Protein AF-A0A9D3AKH3-F1 (afdb_monomer_lite)

pLDDT: mean 88.47, std 10.04, range [43.12, 98.31]

Radius of gyration: 14.35 Å; chains: 1; bounding box: 35×26×37 Å

Secondary structure (DSSP, 8-state):
---HHHHHHHHHHHHHPBPGGG---HHHHHIIIIII--S--SSPPPHHHHHHHHHHHHHHSSS--EEEEE-TTS-HHHHHHTS---TTEEEEEE-TTSSHHHHHHHHHHHH-TT--EEEE-SSEEEEETT-SS-SEEEEB---

Foldseek 3Di:
DQDPQLVVVVVVLVVQADELVPDPDPVVNCCQPVQQADDDDPDDDDVVVSQVSVQVDLCPDPQNADEAEDDPPHQLVVSVVVFDLDQRYKYKYAQCRRDPNSVVSVVVLLVDPQWQEWECANRIIMTGRNHPDGRDYHSHHHD

Sequence (143 aa):
MMGLSYLWSYLYYLTGARSEYYVHSPFVYSLMTECLKKKRRLVPESRDRLFARIQDYLSSSDFPSELYRILPGEPIEEAFRRIPRREDTAVFIDSPHQSLKREAQWNALCADPQVILTIDLFRVGLAFPSHPMSKEHFCLRYF

Structure (mm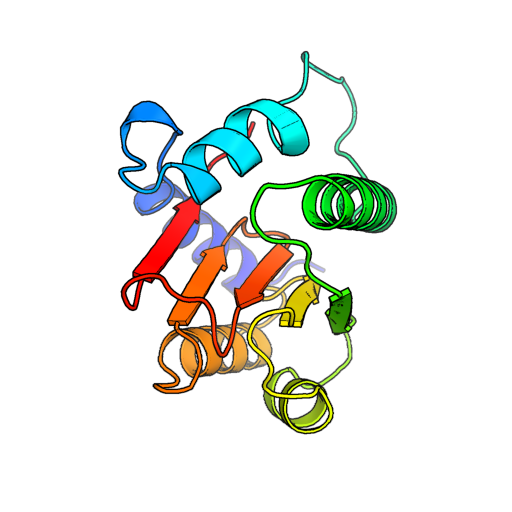CIF, N/CA/C/O backbone):
data_AF-A0A9D3AKH3-F1
#
_entry.id   AF-A0A9D3AKH3-F1
#
loop_
_atom_site.group_PDB
_atom_site.id
_atom_site.type_symbol
_atom_site.label_atom_id
_atom_site.label_alt_id
_atom_site.label_comp_id
_atom_site.label_asym_id
_atom_site.label_entity_id
_atom_site.label_seq_id
_atom_site.pdbx_PDB_ins_code
_atom_site.Cartn_x
_atom_site.Cartn_y
_atom_site.Cartn_z
_atom_site.occupancy
_atom_site.B_iso_or_equiv
_atom_site.auth_seq_id
_atom_site.auth_comp_id
_atom_site.auth_asym_id
_atom_site.auth_atom_id
_atom_site.pdbx_PDB_model_num
ATOM 1 N N . MET A 1 1 ? -6.837 9.253 20.713 1.00 43.12 1 MET A N 1
ATOM 2 C CA . MET A 1 1 ? -6.292 8.206 21.606 1.00 43.12 1 MET A CA 1
ATOM 3 C C . MET A 1 1 ? -6.116 6.931 20.797 1.00 43.12 1 MET A C 1
ATOM 5 O O . MET A 1 1 ? -7.046 6.568 20.090 1.00 43.12 1 MET A O 1
ATOM 9 N N . MET A 1 2 ? -4.937 6.303 20.832 1.00 60.69 2 MET A N 1
ATOM 10 C CA . MET A 1 2 ? -4.722 4.980 20.224 1.00 60.69 2 MET A CA 1
ATOM 11 C C . MET A 1 2 ? -5.555 3.949 20.994 1.00 60.69 2 MET A C 1
ATOM 13 O O . MET A 1 2 ? -5.409 3.832 22.207 1.00 60.69 2 MET A O 1
ATOM 17 N N . GLY A 1 3 ? -6.479 3.276 20.306 1.00 79.00 3 GLY A N 1
ATOM 18 C CA . GLY A 1 3 ? -7.338 2.254 20.904 1.00 79.00 3 GLY A CA 1
ATOM 19 C C . GLY A 1 3 ? -6.588 0.943 21.138 1.00 79.00 3 GLY A C 1
ATOM 20 O O . GLY A 1 3 ? -5.584 0.672 20.483 1.00 79.00 3 GLY A O 1
ATOM 21 N N . LEU A 1 4 ? -7.106 0.109 22.042 1.00 82.94 4 LEU A N 1
ATOM 22 C CA . LEU A 1 4 ? -6.545 -1.212 22.348 1.00 82.94 4 LEU A CA 1
ATOM 23 C C . LEU A 1 4 ? -6.414 -2.091 21.090 1.00 82.94 4 LEU A C 1
ATOM 25 O O . LEU A 1 4 ? -5.443 -2.825 20.950 1.00 82.94 4 LEU A O 1
ATOM 29 N N . SER A 1 5 ? -7.352 -1.958 20.147 1.00 81.12 5 SER A N 1
ATOM 30 C CA . SER A 1 5 ? -7.311 -2.639 18.849 1.00 81.12 5 SER A CA 1
ATOM 31 C C . SER A 1 5 ? -6.037 -2.334 18.064 1.00 81.12 5 SER A C 1
ATOM 33 O O . SER A 1 5 ? -5.378 -3.262 17.628 1.00 81.12 5 SER A O 1
ATOM 35 N N . TYR A 1 6 ? -5.628 -1.066 17.968 1.00 84.69 6 TYR A N 1
ATOM 36 C CA . TYR A 1 6 ? -4.416 -0.664 17.246 1.00 84.69 6 TYR A CA 1
ATOM 37 C C . TYR A 1 6 ? -3.151 -1.313 17.825 1.00 84.69 6 TYR A C 1
ATOM 39 O O . TYR A 1 6 ? -2.242 -1.691 17.087 1.00 84.69 6 TYR A O 1
ATOM 47 N N . LEU A 1 7 ? -3.086 -1.446 19.155 1.00 85.25 7 LEU A N 1
ATOM 48 C CA . LEU A 1 7 ? -1.977 -2.128 19.820 1.00 85.25 7 LEU A CA 1
ATOM 49 C C . LEU A 1 7 ? -1.970 -3.622 19.481 1.00 85.25 7 LEU A C 1
ATOM 51 O O . LEU A 1 7 ? -0.909 -4.168 19.194 1.00 85.25 7 LEU A O 1
ATOM 55 N N . TRP A 1 8 ? -3.136 -4.269 19.468 1.00 84.88 8 TRP A N 1
ATOM 56 C CA . TRP A 1 8 ? -3.254 -5.669 19.063 1.00 84.88 8 TRP A CA 1
ATOM 57 C C . TRP A 1 8 ? -2.868 -5.888 17.599 1.00 84.88 8 TRP A C 1
ATOM 59 O O . TRP A 1 8 ? -2.078 -6.791 17.332 1.00 84.88 8 TRP A O 1
ATOM 69 N N . SER A 1 9 ? -3.320 -5.036 16.675 1.00 81.00 9 SER A N 1
ATOM 70 C CA . SER A 1 9 ? -2.915 -5.096 15.263 1.00 81.00 9 SER A CA 1
ATOM 71 C C . SER A 1 9 ? -1.405 -4.908 15.122 1.00 81.00 9 SER A C 1
ATOM 73 O O . SER A 1 9 ? -0.768 -5.586 14.323 1.00 81.00 9 SER A O 1
ATOM 75 N N . TYR A 1 10 ? -0.798 -4.042 15.944 1.00 86.50 10 TYR A N 1
ATOM 76 C CA . TYR A 1 10 ? 0.655 -3.875 15.966 1.00 86.50 10 TYR A CA 1
ATOM 77 C C . TYR A 1 10 ? 1.382 -5.126 16.463 1.00 86.50 10 TYR A C 1
ATOM 79 O O . TYR A 1 10 ? 2.350 -5.561 15.844 1.00 86.50 10 TYR A O 1
ATOM 87 N N . LEU A 1 11 ? 0.918 -5.728 17.560 1.00 84.38 11 LEU A N 1
ATOM 88 C CA . LEU A 1 11 ? 1.494 -6.969 18.077 1.00 84.38 11 LEU A CA 1
ATOM 89 C C . LEU A 1 11 ? 1.368 -8.108 17.061 1.00 84.38 11 LEU A C 1
ATOM 91 O O . LEU A 1 11 ? 2.331 -8.842 16.861 1.00 84.38 11 LEU A O 1
ATOM 95 N N . TYR A 1 12 ? 0.222 -8.224 16.386 1.00 82.94 12 TYR A N 1
ATOM 96 C CA . TYR A 1 12 ? 0.016 -9.201 15.319 1.00 82.94 12 TYR A CA 1
ATOM 97 C C . TYR A 1 12 ? 0.941 -8.942 14.123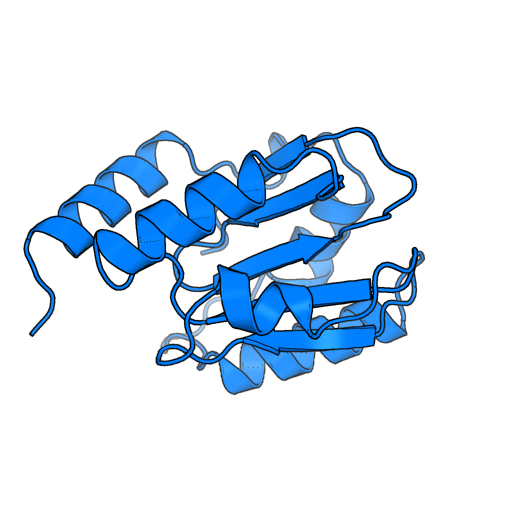 1.00 82.94 12 TYR A C 1
ATOM 99 O O . TYR A 1 12 ? 1.625 -9.852 13.664 1.00 82.94 12 TYR A O 1
ATOM 107 N N . TYR A 1 13 ? 1.053 -7.689 13.677 1.00 86.12 13 TYR A N 1
ATOM 108 C CA . TYR A 1 13 ? 2.010 -7.286 12.646 1.00 86.12 13 TYR A CA 1
ATOM 109 C C . TYR A 1 13 ? 3.441 -7.723 12.996 1.00 86.12 13 TYR A C 1
ATOM 111 O O . TYR A 1 13 ? 4.135 -8.287 12.152 1.00 86.12 13 TYR A O 1
ATOM 119 N N . LEU A 1 14 ? 3.881 -7.542 14.247 1.00 83.50 14 LEU A N 1
ATOM 120 C CA . LEU A 1 14 ? 5.236 -7.905 14.671 1.00 83.50 14 LEU A CA 1
ATOM 121 C C . LEU A 1 14 ? 5.543 -9.406 14.569 1.00 83.50 14 LEU A C 1
ATOM 123 O O . LEU A 1 14 ? 6.714 -9.752 14.415 1.00 83.50 14 LEU A O 1
ATOM 127 N N . THR A 1 15 ? 4.545 -10.291 14.650 1.00 76.44 15 THR A N 1
ATOM 128 C CA . THR A 1 15 ? 4.775 -11.741 14.503 1.00 76.44 15 THR A CA 1
ATOM 129 C C . THR A 1 15 ? 4.916 -12.162 13.039 1.00 76.44 15 THR A C 1
ATOM 131 O O . THR A 1 15 ? 5.616 -13.133 12.749 1.00 76.44 15 THR A O 1
ATOM 134 N N . GLY A 1 16 ? 4.290 -11.426 12.115 1.00 76.25 16 GLY A N 1
ATOM 135 C CA . GLY A 1 16 ? 4.318 -11.705 10.677 1.00 76.25 16 GLY A CA 1
ATOM 136 C C . GLY A 1 16 ? 5.391 -10.945 9.893 1.00 76.25 16 GLY A C 1
ATOM 137 O O . 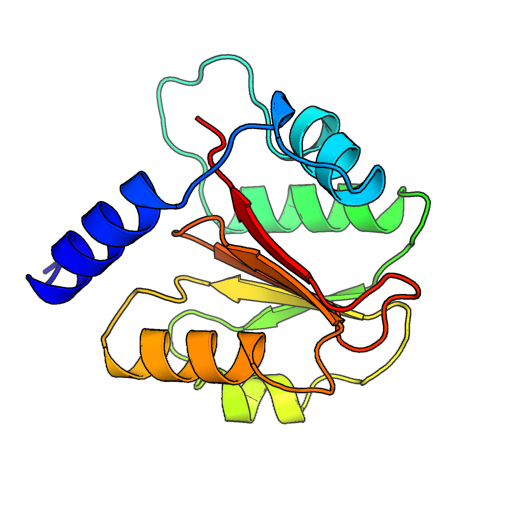GLY A 1 16 ? 5.818 -11.425 8.843 1.00 76.25 16 GLY A O 1
ATOM 138 N N . ALA A 1 17 ? 5.838 -9.784 10.382 1.00 80.38 17 ALA A N 1
ATOM 139 C CA . ALA A 1 17 ? 6.702 -8.879 9.631 1.00 80.38 17 ALA A CA 1
ATOM 140 C C . ALA A 1 17 ? 8.107 -9.459 9.395 1.00 80.38 17 ALA A C 1
ATOM 142 O O . ALA A 1 17 ? 8.858 -9.747 10.332 1.00 80.38 17 ALA A O 1
ATOM 143 N N . ARG A 1 18 ? 8.486 -9.596 8.122 1.00 83.75 18 ARG A N 1
ATOM 144 C CA . ARG A 1 18 ? 9.769 -10.157 7.682 1.00 83.75 18 ARG A CA 1
ATOM 145 C C . ARG A 1 18 ? 10.766 -9.070 7.282 1.00 83.75 18 ARG A C 1
ATOM 147 O O . ARG A 1 18 ? 10.383 -7.980 6.861 1.00 83.75 18 ARG A O 1
ATOM 154 N N . SER A 1 19 ? 12.055 -9.369 7.436 1.00 79.69 19 SER A N 1
ATOM 155 C CA . SER A 1 19 ? 13.140 -8.555 6.875 1.00 79.69 19 SER A CA 1
ATOM 156 C C . SER A 1 19 ? 13.419 -8.942 5.422 1.00 79.69 19 SER A C 1
ATOM 158 O O . SER A 1 19 ? 12.954 -9.974 4.940 1.00 79.69 19 SER A O 1
ATOM 160 N N . GLU A 1 20 ? 14.234 -8.138 4.743 1.00 75.94 20 GLU A N 1
ATOM 161 C CA . GLU A 1 20 ? 14.628 -8.318 3.343 1.00 75.94 20 GLU A CA 1
ATOM 162 C C . GLU A 1 20 ? 15.223 -9.699 3.029 1.00 75.94 20 GLU A C 1
ATOM 164 O O . GLU A 1 20 ? 15.080 -10.184 1.915 1.00 75.94 20 GLU A O 1
ATOM 169 N N . TYR A 1 21 ? 15.839 -10.367 4.009 1.00 75.25 21 TYR A N 1
ATOM 170 C CA . TYR A 1 21 ? 16.458 -11.686 3.829 1.00 75.25 21 TYR A CA 1
ATOM 171 C C . TYR A 1 21 ? 15.450 -12.817 3.571 1.00 75.25 21 TYR A C 1
ATOM 173 O O . TYR A 1 21 ? 15.848 -13.908 3.177 1.00 75.25 21 TYR A O 1
ATOM 181 N N . TYR A 1 22 ? 14.160 -12.568 3.806 1.00 78.38 22 TYR A N 1
ATOM 182 C CA . TYR A 1 22 ? 13.069 -13.526 3.596 1.00 78.38 22 TYR A CA 1
ATOM 183 C C . TYR A 1 22 ? 12.179 -13.142 2.409 1.00 78.38 22 TYR A C 1
ATOM 185 O O . TYR A 1 22 ? 11.142 -13.762 2.183 1.00 78.38 22 TYR A O 1
ATOM 193 N N . VAL A 1 23 ? 12.548 -12.089 1.680 1.00 83.19 23 VAL A N 1
ATOM 194 C CA . VAL A 1 23 ? 11.809 -11.617 0.515 1.00 83.19 23 VAL A CA 1
ATOM 195 C C . VAL A 1 23 ? 12.365 -12.305 -0.726 1.00 83.19 23 VAL A C 1
ATOM 197 O O . VAL A 1 23 ? 13.527 -12.124 -1.075 1.00 83.19 23 VAL A O 1
ATOM 200 N N . HIS A 1 24 ? 11.520 -13.081 -1.404 1.00 84.75 24 HIS A N 1
ATOM 201 C CA . HIS A 1 24 ? 11.885 -13.790 -2.636 1.00 84.75 24 HIS A CA 1
ATOM 202 C C . HIS A 1 24 ? 11.554 -13.008 -3.917 1.00 84.75 24 HIS A C 1
ATOM 204 O O . HIS A 1 24 ? 11.957 -13.421 -5.000 1.00 84.75 24 HIS A O 1
ATOM 210 N N . SER A 1 25 ? 10.855 -11.874 -3.803 1.00 88.12 25 SER A N 1
ATOM 211 C CA . SER A 1 25 ? 10.571 -10.980 -4.928 1.00 88.12 25 SER A CA 1
ATOM 212 C C . SER A 1 25 ? 11.717 -9.973 -5.119 1.00 88.12 25 SER A C 1
ATOM 214 O O . SER A 1 25 ? 11.962 -9.172 -4.209 1.00 88.12 25 SER A O 1
ATOM 216 N N . PRO A 1 26 ? 12.395 -9.952 -6.287 1.00 90.06 26 PRO A N 1
ATOM 217 C CA . PRO A 1 26 ? 13.448 -8.977 -6.578 1.00 90.06 26 PRO A CA 1
ATOM 218 C C . PRO A 1 26 ? 12.972 -7.529 -6.439 1.00 90.06 26 PRO A C 1
ATOM 220 O O . PRO A 1 26 ? 13.667 -6.722 -5.831 1.00 90.06 26 PRO A O 1
ATOM 223 N N . PHE A 1 27 ? 11.755 -7.232 -6.910 1.00 90.88 27 PHE A N 1
ATOM 224 C CA . PHE A 1 27 ? 11.137 -5.910 -6.786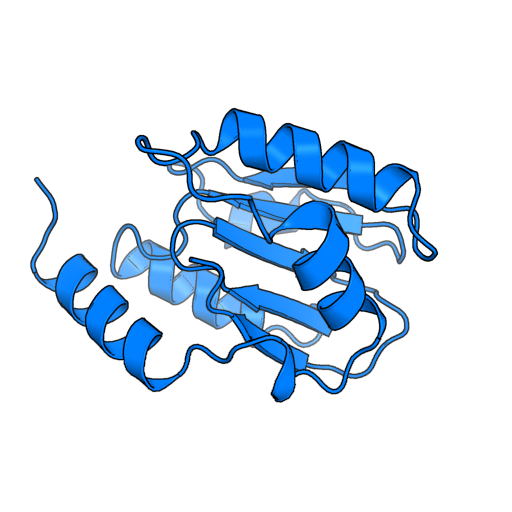 1.00 90.88 27 PHE A CA 1
ATOM 225 C C . PHE A 1 27 ? 10.929 -5.499 -5.325 1.00 90.88 27 PHE A C 1
ATOM 227 O O . PHE A 1 27 ? 11.262 -4.385 -4.919 1.00 90.88 27 PHE A O 1
ATOM 234 N N . VAL A 1 28 ? 10.379 -6.396 -4.501 1.00 91.31 28 VAL A N 1
ATOM 235 C CA . VAL A 1 28 ? 10.151 -6.088 -3.083 1.00 91.31 28 VAL A CA 1
ATOM 236 C C . VAL A 1 28 ? 11.487 -5.935 -2.354 1.00 91.31 28 VAL A C 1
ATOM 238 O O . VAL A 1 28 ? 11.622 -5.054 -1.504 1.00 91.31 28 VAL A O 1
ATOM 241 N N . TYR A 1 29 ? 12.494 -6.735 -2.712 1.00 91.19 29 TYR A N 1
ATOM 242 C CA . TYR A 1 29 ? 13.841 -6.612 -2.164 1.00 91.19 29 TYR A CA 1
ATOM 243 C C . TYR A 1 29 ? 14.470 -5.253 -2.504 1.00 91.19 29 TYR A C 1
ATOM 245 O O . TYR A 1 29 ? 14.909 -4.564 -1.582 1.00 91.19 29 TYR A O 1
ATOM 253 N N . SER A 1 30 ? 14.456 -4.824 -3.773 1.00 91.62 30 SER A N 1
ATOM 254 C CA . SER A 1 30 ? 14.983 -3.515 -4.194 1.00 91.62 30 SER A CA 1
ATOM 255 C C . SER A 1 30 ? 14.218 -2.356 -3.554 1.00 91.62 30 SER A C 1
ATOM 257 O O . SER A 1 30 ? 14.830 -1.424 -3.032 1.00 91.62 30 SER A O 1
ATOM 259 N N . LEU A 1 31 ? 12.884 -2.438 -3.472 1.00 92.06 31 LEU A N 1
ATOM 260 C CA . LEU A 1 31 ? 12.072 -1.454 -2.751 1.00 92.06 31 LEU A CA 1
ATOM 261 C C . LEU A 1 31 ? 12.522 -1.350 -1.288 1.00 92.06 31 LEU A C 1
ATOM 263 O O . LEU A 1 31 ? 12.691 -0.248 -0.756 1.00 92.06 31 LEU A O 1
ATOM 267 N N . MET A 1 32 ? 12.743 -2.486 -0.621 1.00 90.38 32 MET A N 1
ATOM 268 C CA . MET A 1 32 ? 13.214 -2.498 0.759 1.00 90.38 32 MET A CA 1
ATOM 269 C C . MET A 1 32 ? 14.599 -1.874 0.903 1.00 90.38 32 MET A C 1
ATOM 271 O O . MET A 1 32 ? 14.796 -1.050 1.796 1.00 90.38 32 MET A O 1
ATOM 275 N N . THR A 1 33 ? 15.565 -2.267 0.079 1.00 89.75 33 THR A N 1
ATOM 276 C CA . THR A 1 33 ? 16.970 -1.877 0.247 1.00 89.75 33 THR A CA 1
ATOM 277 C C . THR A 1 33 ? 17.269 -0.462 -0.224 1.00 89.75 33 THR A C 1
ATOM 279 O O . THR A 1 33 ? 18.060 0.225 0.424 1.00 89.75 33 THR A O 1
ATOM 282 N N . GLU A 1 34 ? 16.626 -0.012 -1.296 1.00 90.00 34 GLU A N 1
ATOM 283 C CA . GLU A 1 34 ? 16.916 1.265 -1.952 1.00 90.00 34 GLU A CA 1
ATOM 284 C C . GLU A 1 34 ? 15.961 2.374 -1.501 1.00 90.00 34 GLU A C 1
ATOM 286 O O . GLU A 1 34 ? 16.379 3.519 -1.308 1.00 90.00 34 GLU A O 1
ATOM 291 N N . CYS A 1 35 ? 14.687 2.042 -1.253 1.00 90.44 35 CYS A N 1
ATOM 292 C CA . CYS A 1 35 ? 13.676 3.021 -0.858 1.00 90.44 35 CYS A CA 1
ATOM 293 C C . CYS A 1 35 ? 13.315 2.962 0.631 1.00 90.44 35 CYS A C 1
ATOM 295 O O . CYS A 1 35 ? 13.198 4.005 1.270 1.00 90.44 35 CYS A O 1
ATOM 297 N N . LEU A 1 36 ? 13.103 1.801 1.246 1.00 89.00 36 LEU A N 1
ATOM 298 C CA . LEU A 1 36 ? 12.574 1.768 2.620 1.00 89.00 36 LEU A CA 1
ATOM 299 C C . LEU A 1 36 ? 13.675 1.875 3.679 1.00 89.00 36 LEU A C 1
ATOM 301 O O . LEU A 1 36 ? 13.550 2.676 4.613 1.00 89.00 36 LEU A O 1
ATOM 305 N N . LYS A 1 37 ? 14.778 1.137 3.526 1.00 83.62 37 LYS A N 1
ATOM 306 C CA . LYS A 1 37 ? 15.905 1.157 4.463 1.00 83.62 37 LYS A CA 1
ATOM 307 C C . LYS A 1 37 ? 16.487 2.563 4.591 1.00 83.62 37 LYS A C 1
ATOM 309 O O . LYS A 1 37 ? 16.775 3.255 3.617 1.00 83.62 37 LYS A O 1
ATOM 314 N N . LYS A 1 38 ? 16.701 2.988 5.835 1.00 67.12 38 LYS A N 1
ATOM 315 C CA . LYS A 1 38 ? 17.350 4.258 6.171 1.00 67.12 38 LYS A CA 1
ATOM 316 C C . LYS A 1 38 ? 18.514 4.035 7.123 1.00 67.12 38 LYS A C 1
ATOM 318 O O . LYS A 1 38 ? 18.431 3.231 8.044 1.00 67.12 38 LYS A O 1
ATOM 323 N N . LYS A 1 39 ? 19.570 4.840 6.957 1.00 56.81 39 LYS A N 1
ATOM 324 C CA . LYS A 1 39 ? 20.571 5.065 8.014 1.00 56.81 39 LYS A CA 1
ATOM 325 C C . LYS A 1 39 ? 19.849 5.624 9.250 1.00 56.81 39 LYS A C 1
ATOM 327 O O . LYS A 1 39 ? 19.031 6.532 9.089 1.00 56.81 39 LYS A O 1
ATOM 332 N N . ARG A 1 40 ? 20.127 5.070 10.443 1.00 56.62 40 ARG A N 1
ATOM 333 C CA . ARG A 1 40 ? 19.470 5.397 11.732 1.00 56.62 40 ARG A CA 1
ATOM 334 C C . ARG A 1 40 ? 19.165 6.894 11.840 1.00 56.62 40 ARG A C 1
ATOM 336 O O . ARG A 1 40 ? 20.080 7.711 11.917 1.00 56.62 40 ARG A O 1
ATOM 343 N N . ARG A 1 41 ? 17.878 7.250 11.860 1.00 61.84 41 ARG A N 1
ATOM 344 C CA . ARG A 1 41 ? 17.407 8.606 12.176 1.00 61.84 41 ARG A CA 1
ATOM 345 C C . ARG A 1 41 ? 16.762 8.596 13.556 1.00 61.84 41 ARG A C 1
ATOM 347 O O . ARG A 1 41 ? 16.066 7.651 13.902 1.00 61.84 41 ARG A O 1
ATOM 354 N N . LEU A 1 42 ? 16.981 9.666 14.315 1.00 61.75 42 LEU A N 1
ATOM 355 C CA . LEU A 1 42 ? 16.440 9.834 15.669 1.00 61.75 42 LEU A CA 1
ATOM 356 C C . LEU A 1 42 ? 14.914 10.035 15.692 1.00 61.75 42 LEU A C 1
ATOM 358 O O . LEU A 1 42 ? 14.288 9.815 16.721 1.00 61.75 42 LEU A O 1
ATOM 362 N N . VAL A 1 43 ? 14.316 10.452 14.568 1.00 72.19 43 VAL A N 1
ATOM 363 C CA . VAL A 1 43 ? 12.889 10.790 14.470 1.00 72.19 43 VAL A CA 1
ATOM 364 C C . VAL A 1 43 ? 12.220 9.955 13.373 1.00 72.19 43 VAL A C 1
ATOM 366 O O . VAL A 1 43 ? 12.758 9.894 12.258 1.00 72.19 43 VAL A O 1
ATOM 369 N N . PRO A 1 44 ? 11.040 9.358 13.640 1.00 73.44 44 PRO A N 1
ATOM 370 C CA . PRO A 1 44 ? 10.249 8.680 12.621 1.00 73.44 44 PRO A CA 1
ATOM 371 C C . PRO A 1 44 ? 9.927 9.593 11.433 1.00 73.44 44 PRO A C 1
ATOM 373 O O . PRO A 1 44 ? 9.589 10.769 11.579 1.00 73.44 44 PRO A O 1
ATOM 376 N N . GLU A 1 45 ? 10.005 9.046 10.225 1.00 85.25 45 GLU A N 1
ATOM 377 C CA . GLU A 1 45 ? 9.586 9.757 9.020 1.00 85.25 45 GLU A CA 1
ATOM 378 C C . GLU A 1 45 ? 8.060 10.003 9.005 1.00 85.25 45 GLU A C 1
ATOM 380 O O . GLU A 1 45 ? 7.272 9.193 9.510 1.00 85.25 45 GLU A O 1
ATOM 385 N N . SER A 1 46 ? 7.649 11.144 8.431 1.00 91.06 46 SER A N 1
ATOM 386 C CA . SER A 1 46 ? 6.247 11.437 8.132 1.00 91.06 46 SER A CA 1
ATOM 387 C C . SER A 1 46 ? 5.798 10.661 6.896 1.00 91.06 46 SER A C 1
ATOM 389 O O . SER A 1 46 ? 6.584 10.427 5.979 1.00 91.06 46 SER A O 1
ATOM 391 N N . ARG A 1 47 ? 4.515 10.294 6.843 1.00 92.19 47 ARG A N 1
ATOM 392 C CA . ARG A 1 47 ? 3.962 9.532 5.712 1.00 92.19 47 ARG A CA 1
ATOM 393 C C . ARG A 1 47 ? 4.065 10.289 4.393 1.00 92.19 47 ARG A C 1
ATOM 395 O O . ARG A 1 47 ? 4.322 9.654 3.389 1.00 92.19 47 ARG A O 1
ATOM 402 N N . ASP A 1 48 ? 3.995 11.618 4.408 1.00 94.38 48 ASP A N 1
ATOM 403 C CA . ASP A 1 48 ? 4.149 12.427 3.190 1.00 94.38 48 ASP A CA 1
ATOM 404 C C . ASP A 1 48 ? 5.557 12.328 2.597 1.00 94.38 48 ASP A C 1
ATOM 406 O O . ASP A 1 48 ? 5.716 12.213 1.387 1.00 94.38 48 ASP A O 1
ATOM 410 N N . ARG A 1 49 ? 6.595 12.303 3.446 1.00 93.19 49 ARG A N 1
ATOM 411 C CA . ARG A 1 49 ? 7.967 12.089 2.968 1.00 93.19 49 ARG A CA 1
ATOM 412 C C . ARG A 1 49 ? 8.174 10.660 2.477 1.00 93.19 49 ARG A C 1
ATOM 414 O O . ARG A 1 49 ? 8.880 10.459 1.497 1.00 93.19 49 ARG A O 1
ATOM 421 N N . LEU A 1 50 ? 7.563 9.678 3.142 1.00 93.44 50 LEU A N 1
ATOM 422 C CA . LEU A 1 50 ? 7.600 8.294 2.675 1.00 93.44 50 LEU A CA 1
ATOM 423 C C . LEU A 1 50 ? 6.882 8.141 1.327 1.00 93.44 50 LEU A C 1
ATOM 425 O O . LEU A 1 50 ? 7.419 7.494 0.439 1.00 93.44 50 LEU A O 1
ATOM 429 N N . PHE A 1 51 ? 5.720 8.774 1.169 1.00 95.94 51 PHE A N 1
ATOM 430 C CA . PHE A 1 51 ? 4.964 8.821 -0.078 1.00 95.94 51 PHE A CA 1
ATOM 431 C C . PHE A 1 51 ? 5.813 9.395 -1.211 1.00 95.94 51 PHE A C 1
ATOM 433 O O . PHE A 1 51 ? 5.978 8.724 -2.220 1.00 95.94 51 PHE A O 1
ATOM 440 N N . ALA A 1 52 ? 6.428 10.567 -1.008 1.00 95.12 52 ALA A N 1
ATOM 441 C CA . ALA A 1 52 ? 7.296 11.187 -2.010 1.00 95.12 52 ALA A CA 1
ATOM 442 C C . ALA A 1 52 ? 8.448 10.259 -2.428 1.00 95.12 52 ALA A C 1
ATOM 444 O O . ALA A 1 52 ? 8.679 10.053 -3.609 1.00 95.12 52 ALA A O 1
ATOM 445 N N . ARG A 1 53 ? 9.114 9.607 -1.466 1.00 93.75 53 ARG A N 1
ATOM 446 C CA . ARG A 1 53 ? 10.207 8.668 -1.768 1.00 93.75 53 ARG A CA 1
ATOM 447 C C . ARG A 1 53 ? 9.747 7.443 -2.549 1.00 93.75 53 ARG A C 1
ATOM 449 O O . ARG A 1 53 ? 10.458 7.006 -3.443 1.00 93.75 53 ARG A O 1
ATOM 456 N N . ILE A 1 54 ? 8.599 6.873 -2.186 1.00 95.19 54 ILE A N 1
ATOM 457 C CA . ILE A 1 54 ? 8.043 5.719 -2.899 1.00 95.19 54 ILE A CA 1
ATOM 458 C C . ILE A 1 54 ? 7.609 6.144 -4.300 1.00 95.19 54 ILE A C 1
ATOM 460 O O . ILE A 1 54 ? 7.858 5.408 -5.243 1.00 95.19 54 ILE A O 1
ATOM 464 N N . GLN A 1 55 ? 7.029 7.333 -4.458 1.00 96.44 55 GLN A N 1
ATOM 465 C CA . GLN A 1 55 ? 6.689 7.885 -5.766 1.00 96.44 55 GLN A CA 1
ATOM 466 C C . GLN A 1 55 ? 7.938 8.062 -6.642 1.00 96.44 55 GLN A C 1
ATOM 468 O O . GLN A 1 55 ? 7.941 7.610 -7.786 1.00 96.44 55 GLN A O 1
ATOM 473 N N . ASP A 1 56 ? 9.002 8.656 -6.096 1.00 95.06 56 ASP A N 1
ATOM 474 C CA . ASP A 1 56 ? 10.276 8.842 -6.797 1.00 95.06 56 ASP A CA 1
ATOM 475 C C . ASP A 1 56 ? 10.890 7.493 -7.193 1.00 95.06 56 ASP A C 1
ATOM 477 O O . ASP A 1 56 ? 11.281 7.310 -8.342 1.00 95.06 56 ASP A O 1
ATOM 481 N N . TYR A 1 57 ? 10.926 6.533 -6.260 1.00 95.00 57 TYR A N 1
ATOM 482 C CA . TYR A 1 57 ? 11.433 5.180 -6.499 1.00 95.00 57 TYR A CA 1
ATOM 483 C C . TYR A 1 57 ? 10.642 4.459 -7.588 1.00 95.00 57 TYR A C 1
ATOM 485 O O . TYR A 1 57 ? 11.229 3.926 -8.522 1.00 95.00 57 TYR A O 1
ATOM 493 N N . LEU A 1 58 ? 9.311 4.444 -7.488 1.00 94.88 58 LEU A N 1
ATOM 494 C CA . LEU A 1 58 ? 8.469 3.760 -8.463 1.00 94.88 58 LEU A CA 1
ATOM 495 C C . LEU A 1 58 ? 8.644 4.368 -9.850 1.00 94.88 58 LEU A C 1
ATOM 497 O O . LEU A 1 58 ? 8.751 3.611 -10.804 1.00 94.88 58 LEU A O 1
ATOM 501 N N . SER A 1 59 ? 8.760 5.695 -9.958 1.00 93.56 59 SER A N 1
ATOM 502 C CA . SER A 1 59 ? 8.944 6.394 -11.238 1.00 93.56 59 SER A CA 1
ATOM 503 C C . SER A 1 59 ? 10.251 6.036 -11.957 1.00 93.56 59 SER A C 1
ATOM 505 O O . SER A 1 59 ? 10.318 6.167 -13.177 1.00 93.56 59 SER A O 1
ATOM 507 N N . SER A 1 60 ? 11.283 5.602 -11.227 1.00 90.25 60 SER A N 1
ATOM 508 C CA . SER A 1 60 ? 12.593 5.222 -11.778 1.00 90.25 60 SER A CA 1
ATOM 509 C C . SER A 1 60 ? 12.908 3.726 -11.689 1.00 90.25 60 SER A C 1
ATOM 511 O O . SER A 1 60 ? 13.994 3.315 -12.097 1.00 90.25 60 SER A O 1
ATOM 513 N N . SER A 1 61 ? 11.989 2.919 -11.153 1.00 88.25 61 SER A N 1
ATOM 514 C CA . SER A 1 61 ? 12.163 1.472 -11.008 1.00 88.25 61 SER A CA 1
ATOM 515 C C . SER A 1 61 ? 11.983 0.725 -12.332 1.00 88.25 61 SER A C 1
ATOM 517 O O . SER A 1 61 ? 11.472 1.276 -13.306 1.00 88.25 61 SER A O 1
ATOM 519 N N . ASP A 1 62 ? 12.316 -0.568 -12.333 1.00 81.81 62 ASP A N 1
ATOM 520 C CA . ASP A 1 62 ? 12.060 -1.476 -13.463 1.00 81.81 62 ASP A CA 1
ATOM 521 C C . ASP A 1 62 ? 10.563 -1.606 -13.809 1.00 81.81 62 ASP A C 1
ATOM 523 O O . ASP A 1 62 ? 10.214 -2.033 -14.909 1.00 81.81 62 ASP A O 1
ATOM 527 N N . PHE A 1 63 ? 9.675 -1.201 -12.891 1.00 82.62 63 PHE A N 1
ATOM 528 C CA . PHE A 1 63 ? 8.226 -1.173 -13.082 1.00 82.62 63 PHE A CA 1
ATOM 529 C C . PHE A 1 63 ? 7.652 0.222 -12.779 1.00 82.62 63 PHE A C 1
ATOM 531 O O . PHE A 1 63 ? 7.037 0.422 -11.721 1.00 82.62 63 PHE A O 1
ATOM 538 N N . PRO A 1 64 ? 7.828 1.197 -13.695 1.00 86.75 64 PRO A N 1
ATOM 539 C CA . PRO A 1 64 ? 7.287 2.539 -13.540 1.00 86.75 64 PRO A CA 1
ATOM 540 C C . PRO A 1 64 ? 5.801 2.504 -13.208 1.00 86.75 64 PRO A C 1
ATOM 542 O O . PRO A 1 64 ? 5.006 1.939 -13.956 1.00 86.75 64 PRO A O 1
ATOM 545 N N . SER A 1 65 ? 5.440 3.076 -12.061 1.00 91.69 65 SER A N 1
ATOM 546 C CA . SER A 1 65 ? 4.065 3.047 -11.569 1.00 91.69 65 SER A CA 1
ATOM 547 C C . SER A 1 65 ? 3.591 4.432 -11.141 1.00 91.69 65 SER A C 1
ATOM 549 O O . SER A 1 65 ? 4.269 5.134 -10.388 1.00 91.69 65 SER A O 1
ATOM 551 N N . GLU A 1 66 ? 2.393 4.806 -11.574 1.00 95.62 66 GLU A N 1
ATOM 552 C CA . GLU A 1 66 ? 1.656 5.965 -11.089 1.00 95.62 66 GLU A CA 1
ATOM 553 C C . GLU A 1 66 ? 1.126 5.669 -9.679 1.00 95.62 66 GLU A C 1
ATOM 555 O O . GLU A 1 66 ? 0.359 4.724 -9.466 1.00 95.62 66 GLU A O 1
ATOM 560 N N . LEU A 1 67 ? 1.564 6.466 -8.698 1.00 97.38 67 LEU A N 1
ATOM 561 C CA . LEU A 1 67 ? 1.224 6.259 -7.294 1.00 97.38 67 LEU A CA 1
ATOM 562 C C . LEU A 1 67 ? 0.001 7.086 -6.881 1.00 97.38 67 LEU A C 1
ATOM 564 O O . LEU A 1 67 ? 0.078 8.300 -6.692 1.00 97.38 67 LEU A O 1
ATOM 568 N N . TYR A 1 68 ? -1.115 6.406 -6.648 1.00 97.94 68 TYR A N 1
ATOM 569 C CA . TYR A 1 68 ? -2.330 6.984 -6.079 1.00 97.94 68 TYR A CA 1
ATOM 570 C C . TYR A 1 68 ? -2.299 6.915 -4.552 1.00 97.94 68 TYR A C 1
ATOM 572 O O . TYR A 1 68 ? -1.708 6.001 -3.982 1.00 97.94 68 TYR A O 1
ATOM 580 N N . ARG A 1 69 ? -2.964 7.845 -3.860 1.00 98.12 69 ARG A N 1
ATOM 581 C CA . ARG A 1 69 ? -3.001 7.881 -2.390 1.00 98.12 69 ARG A CA 1
ATOM 582 C C . ARG A 1 69 ? -4.426 7.803 -1.857 1.00 98.12 69 ARG A C 1
ATOM 584 O O . ARG A 1 69 ? -5.276 8.575 -2.280 1.00 98.12 69 ARG A O 1
ATOM 591 N N . ILE A 1 70 ? -4.647 6.922 -0.885 1.00 98.19 70 ILE A N 1
ATOM 592 C CA . ILE A 1 70 ? -5.872 6.844 -0.082 1.00 98.19 70 ILE A CA 1
ATOM 593 C C . ILE A 1 70 ? -5.558 7.389 1.310 1.00 98.19 70 ILE A C 1
ATOM 595 O O . ILE A 1 70 ? -4.732 6.823 2.034 1.00 98.19 70 ILE A O 1
ATOM 599 N N . LEU A 1 71 ? -6.217 8.478 1.702 1.00 97.06 71 LEU A N 1
ATOM 600 C CA . LEU A 1 71 ? -5.970 9.175 2.965 1.00 97.06 71 LEU A CA 1
ATOM 601 C C . LEU A 1 71 ? -6.574 8.425 4.174 1.00 97.06 71 LEU A C 1
ATOM 603 O O . LEU A 1 71 ? -7.473 7.594 4.005 1.00 97.06 71 LEU A O 1
ATOM 607 N N . PRO A 1 72 ? -6.135 8.711 5.423 1.00 91.94 72 PRO A N 1
ATOM 608 C CA . PRO A 1 72 ? -6.586 7.982 6.618 1.00 91.94 72 PRO A CA 1
ATOM 609 C C . PRO A 1 72 ? -8.109 7.979 6.838 1.00 91.94 72 PRO A C 1
ATOM 611 O O . PRO A 1 72 ? -8.649 7.037 7.410 1.00 91.94 72 PRO A O 1
ATOM 614 N N . GLY A 1 73 ? -8.796 9.042 6.408 1.00 90.44 73 GLY A N 1
ATOM 615 C CA . GLY A 1 73 ? -10.242 9.207 6.577 1.00 90.44 73 GLY A CA 1
ATOM 616 C C . GLY A 1 73 ? -11.092 8.634 5.441 1.00 90.44 73 GLY A C 1
ATOM 617 O O . GLY A 1 73 ? -12.308 8.556 5.583 1.00 90.44 73 GLY A O 1
ATOM 618 N N . GLU A 1 74 ? -10.484 8.236 4.323 1.00 96.00 74 GLU A N 1
ATOM 619 C CA . GLU A 1 74 ? -11.219 7.723 3.165 1.00 96.00 74 GLU A CA 1
ATOM 620 C C . GLU A 1 74 ? -11.511 6.224 3.311 1.00 96.00 74 GLU A C 1
ATOM 622 O O . GLU A 1 74 ? -10.585 5.470 3.618 1.00 96.00 74 GLU A O 1
ATOM 627 N N . PRO A 1 75 ? -12.740 5.741 3.056 1.00 97.06 75 PRO A N 1
ATOM 628 C CA . PRO A 1 75 ? -13.013 4.306 3.001 1.00 97.06 75 PRO A CA 1
ATOM 629 C C . PRO A 1 75 ? -12.165 3.646 1.905 1.00 97.06 75 PRO A C 1
ATOM 631 O O . PRO A 1 75 ? -12.263 4.029 0.738 1.00 97.06 75 PRO A O 1
ATOM 634 N N . ILE A 1 76 ? -11.341 2.657 2.274 1.00 97.81 76 ILE A N 1
ATOM 635 C CA . ILE A 1 76 ? -10.342 2.072 1.358 1.00 97.81 76 ILE A CA 1
ATOM 636 C C . ILE A 1 76 ? -11.024 1.487 0.122 1.00 97.81 76 ILE A C 1
ATOM 638 O O . ILE A 1 76 ? -10.612 1.779 -0.993 1.00 97.81 76 ILE A O 1
ATOM 642 N N . GLU A 1 77 ? -12.098 0.722 0.308 1.00 95.56 77 GLU A N 1
ATOM 643 C CA . GLU A 1 77 ? -12.823 0.080 -0.793 1.00 95.56 77 GLU A CA 1
ATOM 644 C C . GLU A 1 77 ? -13.385 1.091 -1.802 1.00 95.56 77 GLU A C 1
ATOM 646 O O . GLU A 1 77 ? -13.241 0.921 -3.011 1.00 95.56 77 GLU A O 1
ATOM 651 N N . GLU A 1 78 ? -14.014 2.165 -1.320 1.00 96.69 78 GLU A N 1
ATOM 652 C CA . GLU A 1 78 ? -14.627 3.182 -2.180 1.00 96.69 78 GLU A CA 1
ATOM 653 C C . GLU A 1 78 ? -13.576 4.009 -2.917 1.00 96.69 78 GLU A C 1
ATOM 655 O O . GLU A 1 78 ? -13.753 4.326 -4.093 1.00 96.69 78 GLU A O 1
ATOM 660 N N . ALA A 1 79 ? -12.486 4.363 -2.232 1.00 97.38 79 ALA A N 1
ATOM 661 C CA . ALA A 1 79 ? -11.373 5.079 -2.838 1.00 97.38 79 ALA A CA 1
ATOM 662 C C . ALA A 1 79 ? -10.661 4.214 -3.871 1.00 97.38 79 ALA A C 1
ATOM 664 O O . ALA A 1 79 ? -10.411 4.666 -4.986 1.00 97.38 79 ALA A O 1
ATOM 665 N N . PHE A 1 80 ? -10.439 2.941 -3.551 1.00 96.69 80 PHE A N 1
ATOM 666 C CA . PHE A 1 80 ? -9.810 2.002 -4.458 1.00 96.69 80 PHE A CA 1
ATOM 667 C C . PHE A 1 80 ? -10.616 1.834 -5.747 1.00 96.69 80 PHE A C 1
ATOM 669 O O . PHE A 1 80 ? -10.015 1.844 -6.818 1.00 96.69 80 PHE A O 1
ATOM 676 N N . ARG A 1 81 ? -11.954 1.737 -5.699 1.00 95.44 81 ARG A N 1
ATOM 677 C CA . ARG A 1 81 ? -12.816 1.622 -6.903 1.00 95.44 81 ARG A CA 1
ATOM 678 C C . ARG A 1 81 ? -12.673 2.780 -7.896 1.00 95.44 81 ARG A C 1
ATOM 680 O O . ARG A 1 81 ? -12.970 2.593 -9.069 1.00 95.44 81 ARG A O 1
ATOM 687 N N . ARG A 1 82 ? -12.248 3.961 -7.439 1.00 95.62 82 ARG A N 1
ATOM 688 C CA . ARG A 1 82 ? -12.045 5.150 -8.286 1.00 95.62 82 ARG A CA 1
ATOM 689 C C . ARG A 1 82 ? -10.689 5.159 -8.997 1.00 95.62 82 ARG A C 1
ATOM 691 O O . ARG A 1 82 ? -10.491 5.963 -9.901 1.00 95.62 82 ARG A O 1
ATOM 698 N N . ILE A 1 83 ? -9.761 4.304 -8.574 1.00 95.94 83 ILE A N 1
ATOM 699 C CA . ILE A 1 83 ? -8.403 4.236 -9.118 1.00 95.94 83 ILE A CA 1
ATOM 700 C C . ILE A 1 83 ? -8.393 3.297 -10.338 1.00 95.94 83 ILE A C 1
ATOM 702 O O . ILE A 1 83 ? -8.994 2.221 -10.260 1.00 95.94 83 ILE A O 1
ATOM 706 N N . PRO A 1 84 ? -7.710 3.652 -11.445 1.00 94.06 84 PRO A N 1
ATOM 707 C CA . PRO A 1 84 ? -7.538 2.767 -12.596 1.00 94.06 84 PRO A CA 1
ATOM 708 C C . PRO A 1 84 ? -6.956 1.390 -12.232 1.00 94.06 84 PRO A C 1
ATOM 710 O O . PRO A 1 84 ? -6.293 1.212 -11.213 1.00 94.06 84 PRO A O 1
ATOM 713 N N . ARG A 1 85 ? -7.218 0.383 -13.069 1.00 90.44 85 ARG A N 1
ATOM 714 C CA . ARG A 1 85 ? -6.676 -0.980 -12.927 1.00 90.44 85 ARG A CA 1
ATOM 715 C C . ARG A 1 85 ? -5.746 -1.275 -14.093 1.00 90.44 85 ARG A C 1
ATOM 717 O O . ARG A 1 85 ? -6.105 -2.005 -15.009 1.00 90.44 85 ARG A O 1
ATOM 724 N N . ARG A 1 86 ? -4.592 -0.614 -14.092 1.00 90.75 86 ARG A N 1
ATOM 725 C CA . ARG A 1 86 ? -3.541 -0.787 -15.100 1.00 90.75 86 ARG A CA 1
ATOM 726 C C . ARG A 1 86 ? -2.314 -1.442 -14.462 1.00 90.75 86 ARG A C 1
ATOM 728 O O . ARG A 1 86 ? -2.196 -1.479 -13.235 1.00 90.75 86 ARG A O 1
ATOM 735 N N . GLU A 1 87 ? -1.412 -1.958 -15.289 1.00 88.88 87 GLU A N 1
ATOM 736 C CA . GLU A 1 87 ? -0.170 -2.602 -14.827 1.00 88.88 87 GLU A CA 1
ATOM 737 C C . GLU A 1 87 ? 0.773 -1.616 -14.124 1.00 88.88 87 GLU A C 1
ATOM 739 O O . GLU A 1 87 ? 1.465 -1.980 -13.177 1.00 88.88 87 GLU A O 1
ATOM 744 N N . ASP A 1 88 ? 0.710 -0.346 -14.526 1.00 91.81 88 ASP A N 1
ATOM 745 C CA . ASP A 1 88 ? 1.455 0.786 -13.970 1.00 91.81 88 ASP A CA 1
ATOM 746 C C . ASP A 1 88 ? 0.754 1.441 -12.768 1.00 91.81 88 ASP A C 1
ATOM 748 O O . ASP A 1 88 ? 1.062 2.569 -12.403 1.00 91.81 88 ASP A O 1
ATOM 752 N N . THR A 1 89 ? -0.244 0.798 -12.160 1.00 95.06 89 THR A N 1
ATOM 753 C CA . THR A 1 89 ? -0.944 1.374 -11.008 1.00 95.06 89 THR A CA 1
ATOM 754 C C . THR A 1 89 ? -0.310 0.903 -9.706 1.00 95.06 89 THR A C 1
ATOM 756 O O . THR A 1 89 ? -0.255 -0.295 -9.427 1.00 95.06 89 THR A O 1
ATOM 759 N N . ALA A 1 90 ? 0.060 1.851 -8.849 1.00 96.56 90 ALA A N 1
ATOM 760 C CA . ALA A 1 90 ? 0.372 1.600 -7.450 1.00 96.56 90 ALA A CA 1
ATOM 761 C C . ALA A 1 90 ? -0.544 2.435 -6.551 1.00 96.56 90 ALA A C 1
ATOM 763 O O . ALA A 1 90 ? -0.915 3.563 -6.873 1.00 96.56 90 ALA A O 1
ATOM 764 N N . VAL A 1 91 ? -0.909 1.898 -5.392 1.00 98.06 91 VAL A N 1
ATOM 765 C CA . VAL A 1 91 ? -1.760 2.588 -4.420 1.00 98.06 91 VAL A CA 1
ATOM 766 C C . VAL A 1 91 ? -1.065 2.624 -3.073 1.00 98.06 91 VAL A C 1
ATOM 768 O O . VAL A 1 91 ? -0.663 1.592 -2.552 1.00 98.06 91 VAL A O 1
ATOM 771 N N . PHE A 1 92 ? -0.962 3.814 -2.495 1.00 98.19 92 PHE A N 1
ATOM 772 C CA . PHE A 1 92 ? -0.480 4.077 -1.151 1.00 98.19 92 PHE A CA 1
ATOM 773 C C . PHE A 1 92 ? -1.671 4.274 -0.212 1.00 98.19 92 PHE A C 1
ATOM 775 O O . PHE A 1 92 ? -2.446 5.221 -0.355 1.00 98.19 92 PHE A O 1
ATOM 782 N N . ILE A 1 93 ? -1.806 3.402 0.781 1.00 98.31 93 ILE A N 1
ATOM 783 C CA . ILE A 1 93 ? -2.884 3.433 1.764 1.00 98.31 93 ILE A CA 1
ATOM 784 C C . ILE A 1 93 ? -2.333 3.981 3.075 1.00 98.31 93 ILE A C 1
ATOM 786 O O . ILE A 1 93 ? -1.527 3.335 3.747 1.00 98.31 93 ILE A O 1
ATOM 790 N N . ASP A 1 94 ? -2.797 5.159 3.487 1.00 96.94 94 ASP A N 1
ATOM 791 C CA . ASP A 1 94 ? -2.429 5.724 4.780 1.00 96.94 94 ASP A CA 1
ATOM 792 C C . ASP A 1 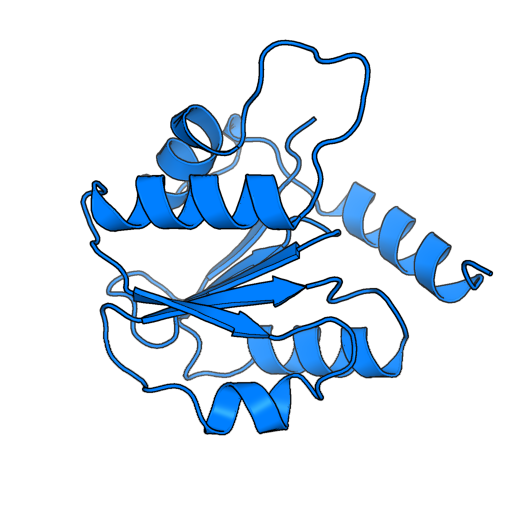94 ? -3.108 4.979 5.940 1.00 96.94 94 ASP A C 1
ATOM 794 O O . ASP A 1 94 ? -4.334 4.847 5.977 1.00 96.94 94 ASP A O 1
ATOM 798 N N . SER A 1 95 ? -2.322 4.580 6.948 1.00 95.25 95 SER A N 1
ATOM 799 C CA . SER A 1 95 ? -2.793 3.962 8.200 1.00 95.25 95 SER A CA 1
ATOM 800 C C . SER A 1 95 ? -3.850 2.863 8.011 1.00 95.25 95 SER A C 1
ATOM 802 O O . SER A 1 95 ? -4.949 3.004 8.545 1.00 95.25 95 SER A O 1
ATOM 804 N N . PRO A 1 96 ? -3.548 1.765 7.298 1.00 95.56 96 PRO A N 1
ATOM 805 C CA . PRO A 1 96 ? -4.504 0.671 7.091 1.00 95.56 96 PRO A CA 1
ATOM 806 C C . PRO A 1 96 ? -5.055 0.110 8.416 1.00 95.56 96 PRO A C 1
ATOM 808 O O . PRO A 1 96 ? -6.246 -0.155 8.526 1.00 95.56 96 PRO A O 1
ATOM 811 N N . HIS A 1 97 ? -4.234 0.073 9.470 1.00 94.31 97 HIS A N 1
ATOM 812 C CA . HIS A 1 97 ? -4.594 -0.491 10.781 1.00 94.31 97 HIS A CA 1
ATOM 813 C C . HIS A 1 97 ? -5.152 0.525 11.792 1.00 94.31 97 HIS A C 1
ATOM 815 O O . HIS A 1 97 ? -5.168 0.267 12.990 1.00 94.31 97 HIS A O 1
ATOM 821 N N . GLN A 1 98 ? -5.585 1.721 11.361 1.00 93.12 98 GLN A N 1
ATOM 822 C CA . GLN A 1 98 ? -6.015 2.784 12.293 1.00 93.12 98 GLN A CA 1
ATOM 823 C C . GLN A 1 98 ? -7.206 2.388 13.179 1.00 93.12 98 GLN A C 1
ATOM 825 O O . GLN A 1 98 ? -7.362 2.896 14.290 1.00 93.12 98 GLN A O 1
ATOM 830 N N . SER A 1 99 ? -8.087 1.538 12.657 1.00 93.38 99 SER A N 1
ATOM 831 C CA . SER A 1 99 ? -9.303 1.078 13.320 1.00 93.38 99 SER A CA 1
ATOM 832 C C . SER A 1 99 ? -9.683 -0.300 12.798 1.00 93.38 99 SER A C 1
ATOM 834 O O . SER A 1 99 ? -9.320 -0.640 11.676 1.00 93.38 99 SER A O 1
ATOM 836 N N . LEU A 1 100 ? -10.497 -1.037 13.559 1.00 92.94 100 LEU A N 1
ATOM 837 C CA . LEU A 1 100 ? -10.989 -2.360 13.155 1.00 92.94 100 LEU A CA 1
ATOM 838 C C . LEU A 1 100 ? -11.698 -2.332 11.797 1.00 92.94 100 LEU A C 1
ATOM 840 O O . LEU A 1 100 ? -11.495 -3.213 10.970 1.00 92.94 100 LEU A O 1
ATOM 844 N N . LYS A 1 101 ? -12.502 -1.289 11.544 1.00 94.56 101 LYS A N 1
ATOM 845 C CA . LYS A 1 101 ? -13.177 -1.116 10.253 1.00 94.56 101 LYS A CA 1
ATOM 846 C C . LYS A 1 101 ? -12.158 -0.984 9.125 1.00 94.56 101 LYS A C 1
ATOM 848 O O . LYS A 1 101 ? -12.287 -1.654 8.112 1.00 94.56 101 LYS A O 1
ATOM 853 N N . ARG A 1 102 ? -11.153 -0.125 9.295 1.00 94.94 102 ARG A N 1
ATOM 854 C CA . ARG A 1 102 ? -10.154 0.143 8.255 1.00 94.94 102 ARG A CA 1
ATOM 855 C C . ARG A 1 102 ? -9.236 -1.056 8.015 1.00 94.94 102 ARG A C 1
ATOM 857 O O . ARG A 1 102 ? -8.953 -1.368 6.866 1.00 94.94 102 ARG A O 1
ATOM 864 N N . GLU A 1 103 ? -8.869 -1.757 9.080 1.00 95.19 103 GLU A N 1
ATOM 865 C CA . GLU A 1 103 ? -8.118 -3.009 9.012 1.00 95.19 103 GLU A CA 1
ATOM 866 C C . GLU A 1 103 ? -8.898 -4.075 8.237 1.00 95.19 103 GLU A C 1
ATOM 868 O O . GLU A 1 103 ? -8.342 -4.716 7.351 1.00 95.19 103 GLU A O 1
ATOM 873 N N . ALA A 1 104 ? -10.208 -4.203 8.474 1.00 96.12 104 ALA A N 1
ATOM 874 C CA . ALA A 1 104 ? -11.052 -5.109 7.700 1.00 96.12 104 ALA A CA 1
ATOM 875 C C . ALA A 1 104 ? -11.069 -4.753 6.202 1.00 96.12 104 ALA A C 1
ATOM 877 O O . ALA A 1 104 ? -10.957 -5.647 5.368 1.00 96.12 104 ALA A O 1
ATOM 878 N N . GLN A 1 105 ? -11.139 -3.462 5.854 1.00 97.75 105 GLN A N 1
ATOM 879 C CA . GLN A 1 105 ? -11.076 -3.024 4.454 1.00 97.75 105 GLN A CA 1
ATOM 880 C C . GLN A 1 105 ? -9.702 -3.281 3.819 1.00 97.75 105 GLN A C 1
ATOM 882 O O . GLN A 1 105 ? -9.623 -3.646 2.650 1.00 97.75 105 GLN A O 1
ATOM 887 N N . TRP A 1 106 ? -8.617 -3.105 4.577 1.00 97.38 106 TRP A N 1
ATOM 888 C CA . TRP A 1 106 ? -7.267 -3.439 4.125 1.00 97.38 106 TRP A CA 1
ATOM 889 C C . TRP A 1 106 ? -7.114 -4.942 3.880 1.00 97.38 106 TRP A C 1
ATOM 891 O O . TRP A 1 106 ? -6.669 -5.344 2.810 1.00 97.38 106 TRP A O 1
ATOM 901 N N . ASN A 1 107 ? -7.566 -5.776 4.815 1.00 96.12 107 ASN A N 1
ATOM 902 C CA . ASN A 1 107 ? -7.529 -7.230 4.672 1.00 96.12 107 ASN A CA 1
ATOM 903 C C . ASN A 1 107 ? -8.380 -7.706 3.485 1.00 96.12 107 ASN A C 1
ATOM 905 O O . ASN A 1 107 ? -7.958 -8.596 2.748 1.00 96.12 107 ASN A O 1
ATOM 909 N N . ALA A 1 108 ? -9.544 -7.086 3.260 1.00 96.69 108 ALA A N 1
ATOM 910 C CA . ALA A 1 108 ? -10.370 -7.349 2.085 1.00 96.69 108 ALA A CA 1
ATOM 911 C C . ALA A 1 108 ? -9.644 -6.979 0.781 1.00 96.69 108 ALA A C 1
ATOM 913 O O . ALA A 1 108 ? -9.659 -7.765 -0.162 1.00 96.69 108 ALA A O 1
ATOM 914 N N . LEU A 1 109 ? -8.953 -5.833 0.748 1.00 96.31 109 LEU A N 1
ATOM 915 C CA . LEU A 1 109 ? -8.147 -5.412 -0.399 1.00 96.31 109 LEU A CA 1
ATOM 916 C C . LEU A 1 109 ? -6.985 -6.380 -0.676 1.00 96.31 109 LEU A C 1
ATOM 918 O O . LEU A 1 109 ? -6.757 -6.739 -1.824 1.00 96.31 109 LEU A O 1
ATOM 922 N N . CYS A 1 110 ? -6.278 -6.845 0.357 1.00 95.25 110 CYS A N 1
ATOM 923 C CA . CYS A 1 110 ? -5.216 -7.850 0.220 1.00 95.25 110 CYS A CA 1
ATOM 924 C C . CYS A 1 110 ? -5.737 -9.193 -0.317 1.00 95.25 110 CYS A C 1
ATOM 926 O O . CYS A 1 110 ? -5.026 -9.904 -1.029 1.00 95.25 110 CYS A O 1
ATOM 928 N N . ALA A 1 111 ? -6.975 -9.557 0.026 1.00 94.25 111 ALA A N 1
ATOM 929 C CA . ALA A 1 111 ? -7.614 -10.780 -0.444 1.00 94.25 111 ALA A CA 1
ATOM 930 C C . ALA A 1 111 ? -8.191 -10.657 -1.866 1.00 94.25 111 ALA A C 1
ATOM 932 O O . ALA A 1 111 ? -8.402 -11.686 -2.516 1.00 94.25 111 ALA A O 1
ATOM 933 N N . ASP A 1 112 ? -8.395 -9.441 -2.377 1.00 93.25 112 ASP A N 1
ATOM 934 C CA . ASP A 1 112 ? -9.016 -9.175 -3.677 1.00 93.25 112 ASP A CA 1
ATOM 935 C C . ASP A 1 112 ? -8.236 -9.863 -4.821 1.00 93.25 112 ASP A C 1
ATOM 937 O O . ASP A 1 112 ? -7.014 -9.716 -4.922 1.00 93.25 112 ASP A O 1
ATOM 941 N N . PRO A 1 113 ? -8.872 -10.688 -5.676 1.00 89.94 113 PRO A N 1
ATOM 942 C CA . PRO A 1 113 ? -8.204 -11.316 -6.820 1.00 89.94 113 PRO A CA 1
ATOM 943 C C . PRO A 1 113 ? -7.683 -10.311 -7.858 1.00 89.94 113 PRO A C 1
ATOM 945 O O . PRO A 1 113 ? -6.778 -10.655 -8.610 1.00 89.94 113 PRO A O 1
ATOM 948 N N . GLN A 1 114 ? -8.215 -9.087 -7.883 1.00 89.44 114 GLN A N 1
ATOM 949 C CA . GLN A 1 114 ? -7.735 -7.978 -8.710 1.00 89.44 114 GLN A CA 1
ATOM 950 C C . GLN A 1 114 ? -6.591 -7.200 -8.054 1.00 89.44 114 GLN A C 1
ATOM 952 O O . GLN A 1 114 ? -6.233 -6.129 -8.535 1.00 89.44 114 GLN A O 1
ATOM 957 N N . VAL A 1 115 ? -6.063 -7.674 -6.924 1.00 93.31 115 VAL A N 1
ATOM 958 C CA . VAL A 1 115 ? -4.858 -7.138 -6.300 1.00 93.31 115 VAL A CA 1
ATOM 959 C C . VAL A 1 115 ? -3.801 -8.225 -6.280 1.00 93.31 115 VAL A C 1
ATOM 961 O O . VAL A 1 115 ? -3.915 -9.224 -5.571 1.00 93.31 115 VAL A O 1
ATOM 964 N N . ILE A 1 116 ? -2.776 -8.026 -7.106 1.00 92.94 116 ILE A N 1
ATOM 965 C CA . ILE A 1 116 ? -1.722 -9.014 -7.313 1.00 92.94 116 ILE A CA 1
ATOM 966 C C . ILE A 1 116 ? -0.685 -8.910 -6.207 1.00 92.94 116 ILE A C 1
ATOM 968 O O . ILE A 1 116 ? -0.376 -9.898 -5.557 1.00 92.94 116 ILE A O 1
ATOM 972 N N . LEU A 1 117 ? -0.181 -7.712 -5.939 1.00 94.06 117 LEU A N 1
ATOM 973 C CA . LEU A 1 117 ? 0.825 -7.522 -4.905 1.00 94.06 117 LEU A CA 1
ATOM 974 C C . LEU A 1 117 ? 0.309 -6.564 -3.843 1.00 94.06 117 LEU A C 1
ATOM 976 O O . LEU A 1 117 ? -0.185 -5.480 -4.151 1.00 94.06 117 LEU A O 1
ATOM 980 N N . THR A 1 118 ? 0.486 -6.940 -2.581 1.00 96.38 118 THR A N 1
ATOM 981 C CA . THR A 1 118 ? 0.325 -6.025 -1.450 1.00 96.38 118 THR A CA 1
ATOM 982 C C . THR A 1 118 ? 1.536 -6.060 -0.535 1.00 96.38 118 THR A C 1
ATOM 984 O O . THR A 1 118 ? 2.150 -7.105 -0.324 1.00 96.38 118 THR A O 1
ATOM 987 N N . ILE A 1 119 ? 1.889 -4.898 0.011 1.00 95.38 119 ILE A N 1
ATOM 988 C CA . ILE A 1 119 ? 2.990 -4.737 0.958 1.00 95.38 119 ILE A CA 1
ATOM 989 C C . ILE A 1 119 ? 2.467 -3.987 2.180 1.00 95.38 119 ILE A C 1
ATOM 991 O O . ILE A 1 119 ? 2.042 -2.838 2.080 1.00 95.38 119 ILE A O 1
ATOM 995 N N . ASP A 1 120 ? 2.511 -4.627 3.340 1.00 95.50 120 ASP A N 1
ATOM 996 C CA . ASP A 1 120 ? 2.115 -4.072 4.625 1.00 95.50 120 ASP A CA 1
ATOM 997 C C . ASP A 1 120 ? 3.349 -3.581 5.395 1.00 95.50 120 ASP A C 1
ATOM 999 O O . ASP A 1 120 ? 4.217 -4.359 5.797 1.00 95.50 120 ASP A O 1
ATOM 1003 N N . LEU A 1 121 ? 3.422 -2.264 5.595 1.00 93.06 121 LEU A N 1
ATOM 1004 C CA . LEU A 1 121 ? 4.446 -1.573 6.384 1.00 93.06 121 LEU A CA 1
ATOM 1005 C C . LEU A 1 121 ? 3.904 -1.108 7.747 1.00 93.06 121 LEU A C 1
ATOM 1007 O O . LEU A 1 121 ? 4.458 -0.195 8.369 1.00 93.06 121 LEU A O 1
ATOM 1011 N N . PHE A 1 122 ? 2.779 -1.674 8.181 1.00 91.56 122 PHE A N 1
ATOM 1012 C CA . PHE A 1 122 ? 1.933 -1.313 9.314 1.00 91.56 122 PHE A CA 1
ATOM 1013 C C . PHE A 1 122 ? 1.329 0.098 9.250 1.00 91.56 122 PHE A C 1
ATOM 1015 O O . PHE A 1 122 ? 0.116 0.307 9.249 1.00 91.56 122 PHE A O 1
ATOM 1022 N N . ARG A 1 123 ? 2.177 1.125 9.196 1.00 91.88 123 ARG A N 1
ATOM 1023 C CA . ARG A 1 123 ? 1.736 2.528 9.135 1.00 91.88 123 ARG A CA 1
ATOM 1024 C C . ARG A 1 123 ? 1.195 2.908 7.757 1.00 91.88 123 ARG A C 1
ATOM 1026 O O . ARG A 1 123 ? 0.498 3.920 7.649 1.00 91.88 123 ARG A O 1
ATOM 1033 N N . VAL A 1 124 ? 1.551 2.127 6.742 1.00 95.50 124 VAL A N 1
ATOM 1034 C CA . VAL A 1 124 ? 1.242 2.321 5.326 1.00 95.50 124 VAL A CA 1
ATOM 1035 C C . VAL A 1 124 ? 1.046 0.950 4.684 1.00 95.50 124 VAL A C 1
ATOM 1037 O O . VAL A 1 124 ? 1.787 0.024 5.001 1.00 95.50 124 VAL A O 1
ATOM 1040 N N . GLY A 1 125 ? 0.074 0.838 3.785 1.00 96.94 125 GLY A N 1
ATOM 1041 C CA . GLY A 1 125 ? -0.041 -0.283 2.853 1.00 96.94 125 GLY A CA 1
ATOM 1042 C C . GLY A 1 125 ? 0.313 0.163 1.436 1.00 96.94 125 GLY A C 1
ATOM 1043 O O . GLY A 1 125 ? 0.035 1.305 1.069 1.00 96.94 125 GLY A O 1
ATOM 1044 N N . LEU A 1 126 ? 0.904 -0.723 0.640 1.00 97.25 126 LEU A N 1
ATOM 1045 C CA . LEU A 1 126 ? 1.024 -0.569 -0.809 1.00 97.25 126 LEU A CA 1
ATOM 1046 C C . LEU A 1 126 ? 0.211 -1.663 -1.495 1.00 97.25 126 LEU A C 1
ATOM 1048 O O . LEU A 1 126 ? 0.250 -2.810 -1.055 1.00 97.25 126 LEU A O 1
ATOM 1052 N N . ALA A 1 127 ? -0.497 -1.323 -2.567 1.00 96.81 127 ALA A N 1
ATOM 1053 C CA . ALA A 1 127 ? -1.245 -2.279 -3.377 1.00 96.81 127 ALA A CA 1
ATOM 1054 C C . ALA A 1 127 ? -0.988 -2.062 -4.872 1.00 96.81 127 ALA A C 1
ATOM 1056 O O . ALA A 1 127 ? -0.956 -0.922 -5.337 1.00 96.81 127 ALA A O 1
ATOM 1057 N N . PHE A 1 128 ? -0.849 -3.159 -5.614 1.00 95.69 128 PHE A N 1
ATOM 1058 C CA . PHE A 1 128 ? -0.580 -3.173 -7.050 1.00 95.69 128 PHE A CA 1
ATOM 1059 C C . PHE A 1 128 ? -1.601 -4.098 -7.749 1.00 95.69 128 PHE A C 1
ATOM 1061 O O . PHE A 1 128 ? -1.490 -5.326 -7.648 1.00 95.69 128 PHE A O 1
ATOM 1068 N N . PRO A 1 129 ? -2.635 -3.541 -8.413 1.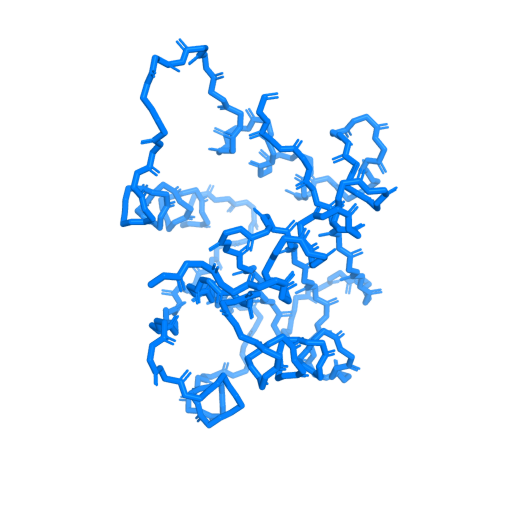00 90.88 129 PRO A N 1
ATOM 1069 C CA . PRO A 1 129 ? -3.765 -4.310 -8.929 1.00 90.88 129 PRO A CA 1
ATOM 1070 C C . PRO A 1 129 ? -3.489 -5.194 -10.148 1.00 90.88 129 PRO A C 1
ATOM 1072 O O . PRO A 1 129 ? -4.124 -6.226 -10.296 1.00 90.88 129 PRO A O 1
ATOM 1075 N N . SER A 1 130 ? -2.578 -4.811 -11.041 1.00 78.06 130 SER A N 1
ATOM 1076 C CA . SER A 1 130 ? -2.337 -5.572 -12.285 1.00 78.06 130 SER A CA 1
ATOM 1077 C C . SER A 1 130 ? -0.849 -5.789 -12.534 1.00 78.06 130 SER A C 1
ATOM 1079 O O . SER A 1 130 ? -0.376 -5.702 -13.656 1.00 78.06 130 SER A O 1
ATOM 1081 N N . HIS A 1 131 ? -0.084 -6.005 -11.469 1.00 73.44 131 HIS A N 1
ATOM 1082 C CA . HIS A 1 131 ? 1.359 -6.173 -11.589 1.00 73.44 131 HIS A CA 1
ATOM 1083 C C . HIS A 1 131 ? 1.696 -7.530 -12.244 1.00 73.44 131 HIS A C 1
ATOM 1085 O O . HIS A 1 131 ? 1.031 -8.510 -11.917 1.00 73.44 131 HIS A O 1
ATOM 1091 N N . PRO A 1 132 ? 2.730 -7.648 -13.098 1.00 70.00 132 PRO A N 1
ATOM 1092 C CA . PRO A 1 132 ? 3.055 -8.894 -13.816 1.00 70.00 132 PRO A CA 1
ATOM 1093 C C . PRO A 1 132 ? 3.560 -10.053 -12.932 1.00 70.00 132 PRO A C 1
ATOM 1095 O O . PRO A 1 132 ? 3.928 -11.109 -13.442 1.00 70.00 132 PRO A O 1
ATOM 1098 N N . MET A 1 133 ? 3.618 -9.869 -11.612 1.00 75.19 133 MET A N 1
ATOM 1099 C CA . MET A 1 133 ? 4.089 -10.878 -10.661 1.00 75.19 133 MET A CA 1
ATOM 1100 C C . MET A 1 133 ? 2.975 -11.845 -10.226 1.00 75.19 133 MET A C 1
ATOM 1102 O O . MET A 1 133 ? 1.805 -11.689 -10.564 1.00 75.19 133 MET A O 1
ATOM 1106 N N . SER A 1 134 ? 3.345 -12.866 -9.453 1.00 81.00 134 SER A N 1
ATOM 1107 C CA . SER A 1 134 ? 2.391 -13.757 -8.788 1.00 81.00 134 SER A CA 1
ATOM 1108 C C . SER A 1 134 ? 1.620 -13.031 -7.686 1.00 81.00 134 SER A C 1
ATOM 1110 O O . SER A 1 134 ? 2.114 -12.064 -7.101 1.00 81.00 134 SER A O 1
ATOM 1112 N N . LYS A 1 135 ? 0.416 -13.528 -7.370 1.00 86.12 135 LYS A N 1
ATOM 1113 C CA . LYS A 1 135 ? -0.368 -12.991 -6.257 1.00 86.12 135 LYS A CA 1
ATOM 1114 C C . LYS A 1 135 ? 0.357 -13.220 -4.931 1.00 86.12 135 LYS A C 1
ATOM 1116 O O . LYS A 1 135 ? 0.476 -14.363 -4.493 1.00 86.12 135 LYS A O 1
ATOM 1121 N N . GLU A 1 136 ? 0.788 -12.148 -4.278 1.00 90.81 136 GLU A N 1
ATOM 1122 C CA . GLU A 1 136 ? 1.587 -12.201 -3.054 1.00 90.81 136 GLU A CA 1
ATOM 1123 C C . GLU A 1 136 ? 1.247 -11.053 -2.087 1.00 90.81 136 GLU A C 1
ATOM 1125 O O . GLU A 1 136 ? 0.928 -9.926 -2.475 1.00 90.81 136 GLU A O 1
ATOM 1130 N N . HIS A 1 137 ? 1.334 -11.347 -0.789 1.00 91.31 137 HIS A N 1
ATOM 1131 C CA . HIS A 1 137 ? 1.194 -10.370 0.288 1.00 91.31 137 HIS A CA 1
ATOM 1132 C C . HIS A 1 137 ? 2.446 -10.402 1.161 1.00 91.31 137 HIS A C 1
ATOM 1134 O O . HIS A 1 137 ? 2.784 -11.438 1.737 1.00 91.31 137 HIS A O 1
ATOM 1140 N N . PHE A 1 138 ? 3.114 -9.259 1.292 1.00 92.38 138 PHE A N 1
ATOM 1141 C CA . PHE A 1 138 ? 4.315 -9.115 2.104 1.00 92.38 138 PHE A CA 1
ATOM 1142 C C . PHE A 1 138 ? 4.042 -8.247 3.322 1.00 92.38 138 PHE A C 1
ATOM 1144 O O . PHE A 1 138 ? 3.792 -7.055 3.193 1.00 92.38 138 PHE A O 1
ATOM 1151 N N . CYS A 1 139 ? 4.188 -8.810 4.516 1.00 91.19 139 CYS A N 1
ATOM 1152 C CA . CYS A 1 139 ? 4.284 -8.026 5.741 1.00 91.19 139 CYS A CA 1
ATOM 1153 C C . CYS A 1 139 ? 5.764 -7.735 6.010 1.00 91.19 139 CYS A C 1
ATOM 1155 O O . CYS A 1 139 ? 6.536 -8.663 6.266 1.00 91.19 139 CYS A O 1
ATOM 1157 N N . LEU A 1 140 ? 6.187 -6.474 5.902 1.00 87.44 140 LEU A N 1
ATOM 1158 C CA . LEU A 1 140 ? 7.604 -6.107 5.922 1.00 87.44 140 LEU A CA 1
ATOM 1159 C C . LEU A 1 140 ? 7.956 -5.244 7.117 1.00 87.44 140 LEU A C 1
ATOM 1161 O O . LEU A 1 140 ? 7.239 -4.315 7.496 1.00 87.44 140 LEU A O 1
ATOM 1165 N N . ARG A 1 141 ? 9.138 -5.518 7.659 1.00 81.38 141 ARG A N 1
ATOM 1166 C CA . ARG A 1 141 ? 9.737 -4.788 8.765 1.00 81.38 141 ARG A CA 1
ATOM 1167 C C . ARG A 1 141 ? 10.913 -3.959 8.267 1.00 81.38 141 ARG A C 1
ATOM 1169 O O . ARG A 1 141 ? 11.930 -4.519 7.872 1.00 81.38 141 ARG A O 1
ATOM 1176 N N . TYR A 1 142 ? 10.787 -2.633 8.308 1.00 69.25 142 TYR A N 1
ATOM 1177 C CA . TYR A 1 142 ? 11.847 -1.710 7.891 1.00 69.25 142 TYR A CA 1
ATOM 1178 C C . TYR A 1 142 ? 12.140 -0.704 9.021 1.00 69.25 142 TYR A C 1
ATOM 1180 O O . TYR A 1 142 ? 11.639 0.417 9.065 1.00 69.25 142 TYR A O 1
ATOM 1188 N N . PHE A 1 143 ? 12.910 -1.135 10.014 1.00 60.56 143 PHE A N 1
ATOM 1189 C CA . PHE A 1 143 ? 13.385 -0.270 11.095 1.00 60.56 143 PHE A CA 1
ATOM 1190 C C . PHE A 1 143 ? 14.753 -0.712 11.592 1.00 60.56 143 PHE A C 1
ATOM 1192 O O . PHE A 1 143 ? 15.010 -1.937 11.573 1.00 60.56 143 PHE A O 1
#